Protein AF-A0A6C0LWM8-F1 (afdb_monomer_lite)

Radius of gyration: 19.56 Å; chains: 1; bounding box: 65×34×49 Å

Foldseek 3Di:
DDDDPPDDPDPPPDDDDPVLVVLVVLLCVQQPPQWASPQFDCDVQQWGWIQGPVPGIDIDHSVCSNVVHDPPVVVVVVVVVVVVVVVVVD

Sequence (90 aa):
MVWWFFKNKEEDTYEFTNQELEIIQKLKAIYGNQYGYSKVRNIKHFKITLICPEHGDFSSSLKILTLGGGCKHCYRQKNIDRLLQSYHKL

Structure (mmCIF, N/CA/C/O backbone):
data_AF-A0A6C0LWM8-F1
#
_entry.id   AF-A0A6C0LWM8-F1
#
loop_
_atom_site.group_PDB
_atom_site.id
_atom_site.type_symbol
_atom_site.label_atom_id
_atom_site.label_alt_id
_atom_site.label_comp_id
_atom_site.label_asym_id
_atom_site.label_entity_id
_atom_site.label_seq_id
_atom_site.pdbx_PDB_ins_code
_atom_site.Cartn_x
_atom_site.Cartn_y
_atom_site.Cartn_z
_atom_site.occupancy
_atom_site.B_iso_or_equiv
_atom_site.auth_seq_id
_atom_site.auth_comp_id
_atom_site.auth_asym_id
_atom_site.auth_atom_id
_atom_site.pdbx_PDB_model_num
ATOM 1 N N . MET A 1 1 ? -45.948 -23.262 18.898 1.00 39.81 1 MET A N 1
ATOM 2 C CA . MET A 1 1 ? -45.887 -23.853 17.541 1.00 39.81 1 MET A CA 1
ATOM 3 C C . MET A 1 1 ? -46.447 -22.802 16.598 1.00 39.81 1 MET A C 1
ATOM 5 O O . MET A 1 1 ? -47.576 -22.415 16.824 1.00 39.81 1 MET A O 1
ATOM 9 N N . VAL A 1 2 ? -45.757 -22.198 15.636 1.00 32.69 2 VAL A N 1
ATOM 10 C CA . VAL A 1 2 ? -44.516 -22.485 14.898 1.00 32.69 2 VAL A CA 1
ATOM 11 C C . VAL A 1 2 ? -43.978 -21.096 14.492 1.00 32.69 2 VAL A C 1
ATOM 13 O O . VAL A 1 2 ? -44.731 -20.284 13.973 1.00 32.69 2 VAL A O 1
ATOM 16 N N . TRP A 1 3 ? -42.804 -20.681 14.973 1.00 39.84 3 TRP A N 1
ATOM 17 C CA . TRP A 1 3 ? -41.612 -20.492 14.128 1.00 39.84 3 TRP A CA 1
ATOM 18 C C . TRP A 1 3 ? -41.899 -19.886 12.744 1.00 39.84 3 TRP A C 1
ATOM 20 O O . TRP A 1 3 ? -42.054 -20.636 11.798 1.00 39.84 3 TRP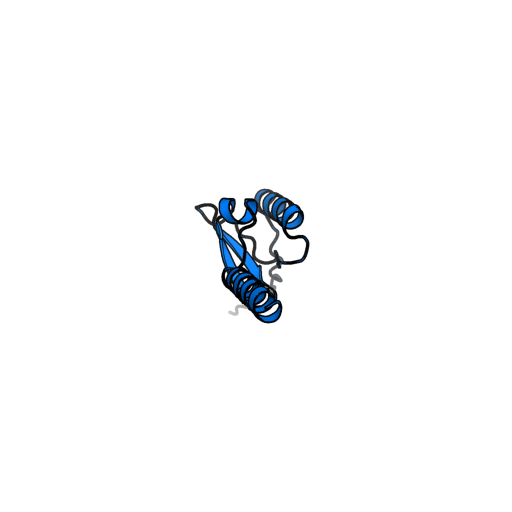 A O 1
ATOM 30 N N . TRP A 1 4 ? -41.887 -18.559 12.598 1.00 38.50 4 TRP A N 1
ATOM 31 C CA . TRP A 1 4 ? -41.597 -17.902 11.311 1.00 38.50 4 TRP A CA 1
ATOM 32 C C . TRP A 1 4 ? -40.911 -16.548 11.572 1.00 38.50 4 TRP A C 1
ATOM 34 O O . TRP A 1 4 ? -41.402 -15.473 11.248 1.00 38.50 4 TRP A O 1
ATOM 44 N N . PHE A 1 5 ? -39.739 -16.618 12.214 1.00 44.34 5 PHE A N 1
ATOM 45 C CA . PHE A 1 5 ? -38.723 -15.568 12.138 1.00 44.34 5 PHE A CA 1
ATOM 46 C C . PHE A 1 5 ? -38.220 -15.514 10.692 1.00 44.34 5 PHE A C 1
ATOM 48 O O . PHE A 1 5 ? -37.243 -16.179 10.342 1.00 44.34 5 PHE A O 1
ATOM 55 N N . PHE A 1 6 ? -38.903 -14.764 9.829 1.00 50.72 6 PHE A N 1
ATOM 56 C CA . PHE A 1 6 ? -38.359 -14.454 8.515 1.00 50.72 6 PHE A CA 1
ATOM 57 C C . PHE A 1 6 ? -37.352 -13.329 8.660 1.00 50.72 6 PHE A C 1
ATOM 59 O O . PHE A 1 6 ? -37.683 -12.151 8.747 1.00 50.72 6 PHE A O 1
ATOM 66 N N . LYS A 1 7 ? -36.096 -13.763 8.771 1.00 51.25 7 LYS A N 1
ATOM 67 C CA . LYS A 1 7 ? -34.902 -12.940 8.662 1.00 51.25 7 LYS A CA 1
ATOM 68 C C . LYS A 1 7 ? -35.022 -12.086 7.402 1.00 51.25 7 LYS A C 1
ATOM 70 O O . LYS A 1 7 ? -34.967 -12.615 6.291 1.00 51.25 7 LYS A O 1
ATOM 75 N N . ASN A 1 8 ? -35.170 -10.779 7.589 1.00 52.06 8 ASN A N 1
ATOM 76 C CA . ASN A 1 8 ? -34.866 -9.817 6.545 1.00 52.06 8 ASN A CA 1
ATOM 77 C C . ASN A 1 8 ? -33.407 -10.058 6.138 1.00 52.06 8 ASN A C 1
ATOM 79 O O . ASN A 1 8 ? -32.511 -10.022 6.980 1.00 52.06 8 ASN A O 1
ATOM 83 N N . LYS A 1 9 ? -33.186 -10.407 4.868 1.00 52.19 9 LYS A N 1
ATOM 84 C CA . LYS A 1 9 ? -31.861 -10.367 4.252 1.00 52.19 9 LYS A CA 1
ATOM 85 C C . LYS A 1 9 ? -31.441 -8.901 4.239 1.00 52.19 9 LYS A C 1
ATOM 87 O O . LYS A 1 9 ? -31.903 -8.145 3.393 1.00 52.19 9 LYS A O 1
ATOM 92 N N . GLU A 1 10 ? -30.633 -8.510 5.212 1.00 51.94 10 GLU A N 1
ATOM 93 C CA . GLU A 1 10 ? -29.835 -7.294 5.127 1.00 51.94 10 GLU A CA 1
ATOM 94 C C . GLU A 1 10 ? -28.893 -7.485 3.934 1.00 51.94 10 GLU A C 1
ATOM 96 O O . GLU A 1 10 ? -28.092 -8.418 3.903 1.00 51.94 10 GLU A O 1
ATOM 101 N N . GLU A 1 11 ? -29.076 -6.688 2.885 1.00 49.16 11 GLU A N 1
ATOM 102 C CA . GLU A 1 11 ? -28.102 -6.597 1.805 1.00 49.16 11 GLU A CA 1
ATOM 103 C C . GLU A 1 11 ? -26.811 -6.048 2.416 1.00 49.16 11 GLU A C 1
ATOM 105 O O . GLU A 1 11 ? -26.815 -4.967 3.000 1.00 49.16 11 GLU A O 1
ATOM 110 N N . ASP A 1 12 ? -25.735 -6.833 2.333 1.00 46.97 12 ASP A N 1
ATOM 111 C CA . ASP A 1 12 ? -24.416 -6.575 2.912 1.00 46.97 12 ASP A CA 1
ATOM 112 C C . ASP A 1 12 ? -23.759 -5.309 2.316 1.00 46.97 12 ASP A C 1
ATOM 114 O O . ASP A 1 12 ? -22.781 -5.375 1.566 1.00 46.97 12 ASP A O 1
ATOM 118 N N . THR A 1 13 ? -24.277 -4.119 2.617 1.00 53.81 13 THR A N 1
ATOM 119 C CA . THR A 1 13 ? -23.621 -2.860 2.270 1.00 53.81 13 THR A CA 1
ATOM 120 C C . THR A 1 13 ? -22.498 -2.624 3.271 1.00 53.81 13 THR A C 1
ATOM 122 O O . THR A 1 13 ? -22.695 -2.080 4.353 1.00 53.81 13 THR A O 1
ATOM 125 N N . TYR A 1 14 ? -21.301 -3.098 2.928 1.00 64.69 14 TYR A N 1
ATOM 126 C CA . TYR A 1 14 ? -20.094 -2.862 3.714 1.00 64.69 14 TYR A CA 1
ATOM 127 C C . TYR A 1 14 ? -19.733 -1.370 3.694 1.00 64.69 14 TYR A C 1
ATOM 129 O O . TYR A 1 14 ? -19.248 -0.854 2.684 1.00 64.69 14 TYR A O 1
ATOM 137 N N . GLU A 1 15 ? -19.953 -0.680 4.810 1.00 72.75 15 GLU A N 1
ATOM 138 C CA . GLU A 1 15 ? -19.486 0.691 5.010 1.00 72.75 15 GLU A CA 1
ATOM 139 C C . GLU A 1 15 ? -18.001 0.689 5.401 1.00 72.75 15 GLU A C 1
ATOM 141 O O . GLU A 1 15 ? -17.591 0.064 6.382 1.00 72.75 15 GLU A O 1
ATOM 146 N N . PHE A 1 16 ? -17.172 1.382 4.616 1.00 78.62 16 PHE A N 1
ATOM 147 C CA . PHE A 1 16 ? -15.757 1.571 4.936 1.00 78.62 16 PHE A CA 1
ATOM 148 C C . PHE A 1 16 ? -15.601 2.484 6.154 1.00 78.62 16 PHE A C 1
ATOM 150 O O . PHE A 1 16 ? -16.256 3.519 6.265 1.00 78.62 16 PHE A O 1
ATOM 157 N N . THR A 1 17 ? -14.661 2.151 7.033 1.00 83.88 17 THR A N 1
ATOM 158 C CA . THR A 1 17 ? -14.297 3.027 8.155 1.00 83.88 17 THR A CA 1
ATOM 159 C C . THR A 1 17 ? -13.544 4.277 7.679 1.00 83.88 17 THR A C 1
ATOM 161 O O . THR A 1 17 ? -12.894 4.267 6.632 1.00 83.88 17 THR A O 1
ATOM 164 N N . ASN A 1 18 ? -13.536 5.348 8.487 1.00 83.44 18 ASN A N 1
ATOM 165 C CA . ASN A 1 18 ? -12.782 6.579 8.185 1.00 83.44 18 ASN A CA 1
ATOM 166 C C . ASN A 1 18 ? -11.297 6.306 7.869 1.00 83.44 18 ASN A C 1
ATOM 168 O O . ASN A 1 18 ? -10.734 6.895 6.950 1.00 83.44 18 ASN A O 1
ATOM 172 N N . GLN A 1 19 ? -10.675 5.357 8.578 1.00 83.12 19 GLN A N 1
ATOM 173 C CA . GLN A 1 19 ? -9.279 4.968 8.347 1.00 83.12 19 GLN A CA 1
ATOM 174 C C . GLN A 1 19 ? -9.077 4.269 6.995 1.00 83.12 19 GLN A C 1
ATOM 176 O O . GLN A 1 19 ? -8.081 4.504 6.311 1.00 83.12 19 GLN A O 1
ATOM 181 N N . GLU A 1 20 ? -10.009 3.404 6.593 1.00 85.81 20 GLU A N 1
ATOM 182 C CA . GLU A 1 20 ? -9.968 2.734 5.290 1.00 85.81 20 GLU A CA 1
ATOM 183 C C . GLU A 1 20 ? -10.187 3.731 4.153 1.00 85.81 20 GLU A C 1
ATOM 185 O O . GLU A 1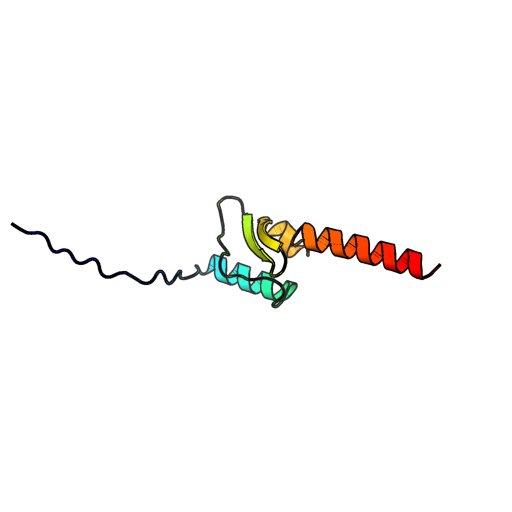 20 ? -9.481 3.668 3.148 1.00 85.81 20 GLU A O 1
ATOM 190 N N . LEU A 1 21 ? -11.086 4.703 4.330 1.00 86.62 21 LEU A N 1
ATOM 191 C CA . LEU A 1 21 ? -11.314 5.778 3.363 1.00 86.62 21 LEU A CA 1
ATOM 192 C C . LEU A 1 21 ? -10.064 6.640 3.148 1.00 86.62 21 LEU A C 1
ATOM 194 O O . LEU A 1 21 ? -9.698 6.896 2.000 1.00 86.62 21 LEU A O 1
ATOM 198 N N . GLU A 1 22 ? -9.360 7.032 4.214 1.00 87.50 22 GLU A N 1
ATOM 199 C CA . GLU A 1 22 ? -8.086 7.758 4.097 1.00 87.50 22 GLU A CA 1
ATOM 200 C C . GLU A 1 22 ? -7.034 6.960 3.314 1.00 87.50 22 GLU A C 1
ATOM 202 O O . GLU A 1 22 ? -6.299 7.505 2.484 1.00 87.50 22 GLU A O 1
ATOM 207 N N . ILE A 1 23 ? -6.960 5.649 3.557 1.00 86.94 23 ILE A N 1
ATOM 208 C CA . ILE A 1 23 ? -6.066 4.744 2.830 1.00 86.94 23 ILE A CA 1
ATOM 209 C C . ILE A 1 23 ? -6.457 4.688 1.352 1.00 86.94 23 ILE A C 1
ATOM 211 O O . ILE A 1 23 ? -5.592 4.824 0.487 1.00 86.94 23 ILE A O 1
ATOM 215 N N . ILE A 1 24 ? -7.747 4.535 1.049 1.00 88.12 24 ILE A N 1
ATOM 216 C CA . ILE A 1 24 ? -8.260 4.516 -0.324 1.00 88.12 24 ILE A CA 1
ATOM 217 C C . ILE A 1 24 ? -7.904 5.819 -1.041 1.00 88.12 24 ILE A C 1
ATOM 219 O O . ILE A 1 24 ? -7.417 5.769 -2.167 1.00 88.12 24 ILE A O 1
ATOM 223 N N . GLN A 1 25 ? -8.085 6.976 -0.401 1.00 89.12 25 GLN A N 1
ATOM 224 C CA . GLN A 1 25 ? -7.736 8.274 -0.986 1.00 89.12 25 GLN A CA 1
ATOM 225 C C . GLN A 1 25 ? -6.237 8.384 -1.289 1.00 89.12 25 GLN A C 1
ATOM 227 O O . GLN A 1 25 ? -5.866 8.769 -2.399 1.00 89.12 25 GLN A O 1
ATOM 232 N N . LYS A 1 26 ? -5.366 7.975 -0.355 1.00 88.75 26 LYS A N 1
ATOM 233 C CA . LYS A 1 26 ? -3.908 7.950 -0.575 1.00 88.75 26 LYS A CA 1
ATOM 234 C C . LYS A 1 26 ? -3.524 7.044 -1.740 1.00 88.75 26 LYS A C 1
ATOM 236 O O . LYS A 1 26 ? -2.710 7.419 -2.577 1.00 88.75 26 LYS A O 1
ATOM 241 N N . LEU A 1 27 ? -4.122 5.859 -1.823 1.00 88.88 27 LEU A N 1
ATOM 242 C CA . LEU A 1 27 ? -3.840 4.920 -2.905 1.00 88.88 27 LEU A CA 1
ATOM 243 C C . LEU A 1 27 ? -4.405 5.393 -4.249 1.00 88.88 27 LEU A C 1
ATOM 245 O O . LEU A 1 27 ? -3.763 5.165 -5.272 1.00 88.88 27 LEU A O 1
ATOM 249 N N . LYS A 1 28 ? -5.556 6.074 -4.265 1.00 90.12 28 LYS A N 1
ATOM 250 C CA . LYS A 1 28 ? -6.098 6.726 -5.467 1.00 90.12 28 LYS A CA 1
ATOM 251 C C . LYS A 1 28 ? -5.208 7.866 -5.951 1.00 90.12 28 LYS A C 1
ATOM 253 O O . LYS A 1 28 ? -5.066 8.032 -7.154 1.00 90.12 28 LYS A O 1
ATOM 258 N N . ALA A 1 29 ? -4.563 8.611 -5.057 1.00 90.56 29 ALA A N 1
ATOM 259 C CA . ALA A 1 29 ? -3.610 9.646 -5.460 1.00 90.56 29 ALA A CA 1
ATOM 260 C C . ALA A 1 29 ? -2.375 9.067 -6.185 1.00 90.56 29 ALA A C 1
ATOM 262 O O . ALA A 1 29 ? -1.812 9.727 -7.052 1.00 90.56 29 ALA A O 1
ATOM 263 N N . ILE A 1 30 ? -1.971 7.833 -5.858 1.00 89.19 30 ILE A N 1
ATOM 264 C CA . ILE A 1 30 ? -0.792 7.169 -6.444 1.00 89.19 30 ILE A CA 1
ATOM 265 C C . ILE A 1 30 ? -1.151 6.391 -7.717 1.00 89.19 30 ILE A C 1
ATOM 267 O O . ILE A 1 30 ? -0.446 6.474 -8.720 1.00 89.19 30 ILE A O 1
ATOM 271 N N . TYR A 1 31 ? -2.232 5.610 -7.675 1.00 87.69 31 TYR A N 1
ATOM 272 C CA . TYR A 1 31 ? -2.593 4.656 -8.730 1.00 87.69 31 TYR A CA 1
ATOM 273 C C . TYR A 1 31 ? -3.824 5.066 -9.543 1.00 87.69 31 TYR A C 1
ATOM 275 O O . TYR A 1 31 ? -4.119 4.442 -10.563 1.00 87.69 31 TYR A O 1
ATOM 283 N N . GLY A 1 32 ? -4.570 6.084 -9.114 1.00 86.94 32 GLY A N 1
ATOM 284 C CA . GLY A 1 32 ? -5.830 6.479 -9.738 1.00 86.94 32 GLY A CA 1
ATOM 285 C C . GLY A 1 32 ? -6.838 5.332 -9.747 1.00 86.94 32 GLY A C 1
ATOM 286 O O . GLY A 1 32 ? -7.177 4.774 -8.706 1.00 86.94 32 GLY A O 1
ATOM 287 N N . ASN A 1 33 ? -7.284 4.962 -10.947 1.00 85.94 33 ASN A N 1
ATOM 288 C CA . ASN A 1 33 ? -8.253 3.888 -11.176 1.00 85.94 33 ASN A CA 1
ATOM 289 C C . ASN A 1 33 ? -7.596 2.564 -11.614 1.00 85.94 33 ASN A C 1
ATOM 291 O O . ASN A 1 33 ? -8.279 1.688 -12.134 1.00 85.94 33 ASN A O 1
ATOM 295 N N . GLN A 1 34 ? -6.278 2.400 -11.432 1.00 85.81 34 GLN A N 1
ATOM 296 C CA . GLN A 1 34 ? -5.570 1.170 -11.826 1.00 85.81 34 GLN A CA 1
ATOM 297 C C . GLN A 1 34 ? -5.940 -0.051 -10.969 1.00 85.81 34 GLN A C 1
ATOM 299 O O . GLN A 1 34 ? -5.736 -1.182 -11.404 1.00 85.81 34 GLN A O 1
ATOM 304 N N . TYR A 1 35 ? -6.457 0.159 -9.756 1.00 87.56 35 TYR A N 1
ATOM 305 C CA . TYR A 1 35 ? -6.830 -0.908 -8.829 1.00 87.56 35 TYR A CA 1
ATOM 306 C C . TYR A 1 35 ? -8.258 -0.720 -8.312 1.00 87.56 35 TYR A C 1
ATOM 308 O O . TYR A 1 35 ? -8.739 0.399 -8.147 1.00 87.56 35 TYR A O 1
ATOM 316 N N . GLY A 1 36 ? -8.924 -1.833 -8.012 1.00 87.56 36 GLY A N 1
ATOM 317 C CA . GLY A 1 36 ? -10.193 -1.861 -7.301 1.00 87.56 36 GLY A CA 1
ATOM 318 C C . GLY A 1 36 ? -9.986 -1.775 -5.788 1.00 87.56 36 GLY A C 1
ATOM 319 O O . GLY A 1 36 ? -9.165 -2.494 -5.211 1.00 87.56 36 GLY A O 1
ATOM 320 N N . TYR A 1 37 ? -10.772 -0.911 -5.146 1.00 84.94 37 TYR A N 1
ATOM 321 C CA . TYR A 1 37 ? -10.703 -0.618 -3.708 1.00 84.94 37 TYR A CA 1
ATOM 322 C C . TYR A 1 37 ? -11.805 -1.306 -2.887 1.00 84.94 37 TYR A C 1
ATOM 324 O O . TYR A 1 37 ? -11.886 -1.119 -1.678 1.00 84.94 37 TYR A O 1
ATOM 332 N N . SER A 1 38 ? -12.631 -2.143 -3.520 1.00 81.19 38 SER A N 1
ATOM 333 C CA . SER A 1 38 ? -13.837 -2.736 -2.921 1.00 81.19 38 SER A CA 1
ATOM 334 C C . SER A 1 38 ? -13.576 -3.682 -1.742 1.00 81.19 38 SER A C 1
ATOM 336 O O . SER A 1 38 ? -14.508 -4.059 -1.045 1.00 81.19 38 SER A O 1
ATOM 338 N N . LYS A 1 39 ? -12.321 -4.094 -1.523 1.00 78.12 39 LYS A N 1
ATOM 339 C CA . LYS A 1 39 ? -11.909 -5.004 -0.440 1.00 78.12 39 LYS A CA 1
ATOM 340 C C . LYS A 1 39 ? -10.805 -4.416 0.448 1.00 78.12 39 LYS A C 1
ATOM 342 O O . LYS A 1 39 ? -10.100 -5.170 1.122 1.00 78.12 39 LYS A O 1
ATOM 347 N N . VAL A 1 40 ? -10.635 -3.091 0.451 1.00 78.75 40 VAL A N 1
ATOM 348 C CA . VAL A 1 40 ? -9.643 -2.430 1.308 1.00 78.75 40 VAL A CA 1
ATOM 349 C C . VAL A 1 40 ? -10.044 -2.614 2.764 1.00 78.75 40 VAL A C 1
ATOM 351 O O . VAL A 1 40 ? -10.958 -1.961 3.253 1.00 78.75 40 VAL A O 1
ATOM 354 N N . ARG A 1 41 ? -9.346 -3.530 3.438 1.00 72.38 41 ARG A N 1
ATOM 355 C CA . ARG A 1 41 ? -9.444 -3.756 4.877 1.00 72.38 41 ARG A CA 1
ATOM 356 C C . ARG A 1 41 ? -8.095 -3.520 5.517 1.00 72.38 41 ARG A C 1
ATOM 358 O O . ARG A 1 41 ? -7.096 -4.087 5.070 1.00 72.38 41 ARG A O 1
ATOM 365 N N . ASN A 1 42 ? -8.065 -2.702 6.563 1.00 66.44 42 ASN A N 1
ATOM 366 C CA . ASN A 1 42 ? -6.867 -2.559 7.379 1.00 66.44 42 ASN A CA 1
ATOM 367 C C . ASN A 1 42 ? -6.777 -3.755 8.334 1.00 66.44 42 ASN A C 1
ATOM 369 O O . ASN A 1 42 ? -7.349 -3.756 9.423 1.00 66.44 42 ASN A O 1
ATOM 373 N N . ILE A 1 43 ? -6.099 -4.818 7.903 1.00 64.12 43 ILE A N 1
ATOM 374 C CA . ILE A 1 43 ? -5.877 -5.991 8.751 1.00 64.12 43 ILE A CA 1
ATOM 375 C C . ILE A 1 43 ? -4.773 -5.642 9.756 1.00 64.12 43 ILE A C 1
ATOM 377 O O . ILE A 1 43 ? -3.801 -4.963 9.39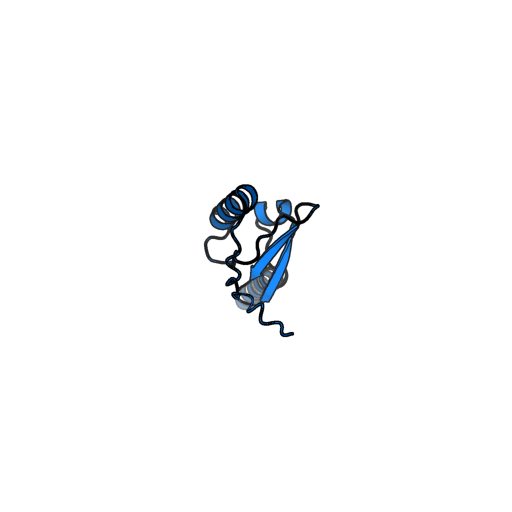9 1.00 64.12 43 ILE A O 1
ATOM 381 N N . LYS A 1 44 ? -4.894 -6.136 11.004 1.00 56.94 44 LYS A N 1
ATOM 382 C CA . LYS A 1 44 ? -3.816 -6.098 12.012 1.00 56.94 44 LYS A CA 1
ATOM 383 C C . LYS A 1 44 ? -2.483 -6.379 11.297 1.00 56.94 44 LYS A C 1
ATOM 385 O O . LYS A 1 44 ? -2.372 -7.395 10.617 1.00 56.94 44 LYS A O 1
ATOM 390 N N . HIS A 1 45 ? -1.528 -5.447 11.408 1.00 64.19 45 HIS A N 1
ATOM 391 C CA . HIS A 1 45 ? -0.234 -5.384 10.692 1.00 64.19 45 HIS A CA 1
ATOM 392 C C . HIS A 1 45 ? -0.156 -4.585 9.367 1.00 64.19 45 HIS A C 1
ATOM 394 O O . HIS A 1 45 ? 0.818 -4.757 8.635 1.00 64.19 45 HIS A O 1
ATOM 400 N N . PHE A 1 46 ? -1.088 -3.669 9.064 1.00 75.88 46 PHE A N 1
ATOM 401 C CA . PHE A 1 46 ? -1.004 -2.758 7.898 1.00 75.88 46 PHE A CA 1
ATOM 402 C C . PHE A 1 46 ? -0.949 -3.476 6.536 1.00 75.88 46 PHE A C 1
ATOM 404 O O . PHE A 1 46 ? -0.382 -2.9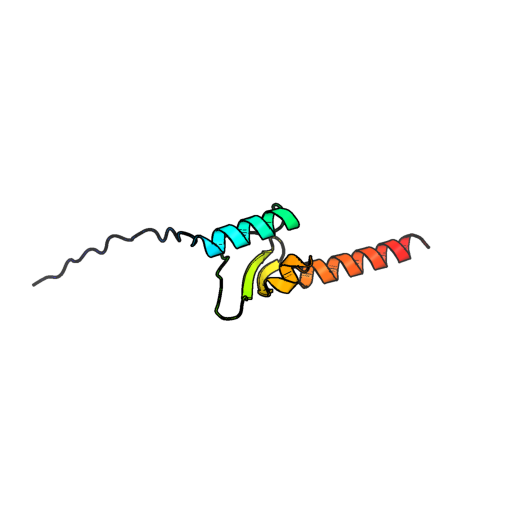56 5.567 1.00 75.88 46 PHE A O 1
ATOM 411 N N . LYS A 1 47 ? -1.515 -4.685 6.458 1.00 83.56 47 LYS A N 1
ATOM 412 C CA . LYS A 1 47 ? -1.719 -5.397 5.194 1.00 83.56 47 LYS A CA 1
ATOM 413 C C . LYS A 1 47 ? -3.067 -4.988 4.621 1.00 83.56 47 LYS A C 1
ATOM 415 O O . LYS A 1 47 ? -4.082 -5.110 5.300 1.00 83.56 47 LYS A O 1
ATOM 420 N N . ILE A 1 48 ? -3.049 -4.524 3.379 1.00 87.12 48 ILE A N 1
ATOM 421 C CA . ILE A 1 48 ? -4.229 -4.091 2.637 1.00 87.12 48 ILE A CA 1
ATOM 422 C C . ILE A 1 48 ? -4.413 -5.024 1.454 1.00 87.12 48 ILE A C 1
ATOM 424 O O . ILE A 1 48 ? -3.452 -5.339 0.749 1.00 87.12 48 ILE A O 1
ATOM 428 N N . THR A 1 49 ? -5.655 -5.436 1.232 1.00 88.56 49 THR A N 1
ATOM 429 C CA . THR A 1 49 ? -6.051 -6.177 0.038 1.00 88.56 49 THR A CA 1
ATOM 430 C C . THR A 1 49 ? -6.584 -5.204 -1.008 1.00 88.56 49 THR A C 1
ATOM 432 O O . THR A 1 49 ? -7.516 -4.447 -0.741 1.00 88.56 49 THR A O 1
ATOM 435 N N . LEU A 1 50 ? -5.987 -5.226 -2.196 1.00 88.44 50 LEU A N 1
ATOM 436 C CA . LEU A 1 50 ? -6.433 -4.490 -3.377 1.00 88.44 50 LEU A CA 1
ATOM 437 C C . LEU A 1 50 ? -6.792 -5.466 -4.490 1.00 88.44 50 LEU A C 1
ATOM 439 O O . LEU A 1 50 ? -6.360 -6.616 -4.484 1.00 88.44 50 LEU A O 1
ATOM 443 N N . ILE A 1 51 ? -7.574 -4.995 -5.456 1.00 90.44 51 ILE A N 1
ATOM 444 C CA . ILE A 1 51 ? -7.981 -5.792 -6.610 1.00 90.44 51 ILE A CA 1
ATOM 445 C C . ILE A 1 51 ? -7.225 -5.279 -7.833 1.00 90.44 51 ILE A C 1
ATOM 447 O O . ILE A 1 51 ? -7.404 -4.142 -8.258 1.00 90.44 51 ILE A O 1
ATOM 451 N N . CYS A 1 52 ? -6.361 -6.109 -8.399 1.00 91.5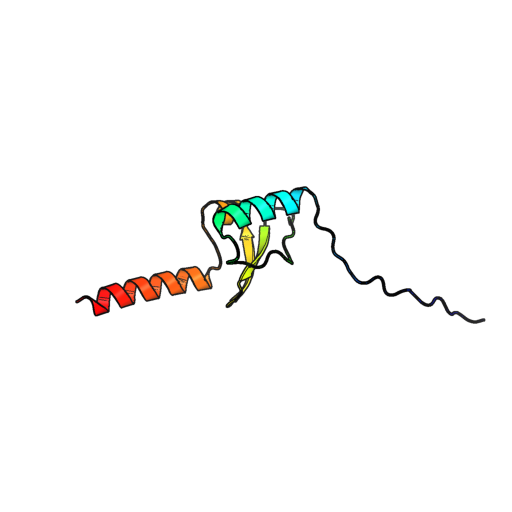0 52 CYS A N 1
ATOM 452 C CA . CYS A 1 52 ? -5.794 -5.892 -9.720 1.00 91.50 52 CYS A CA 1
ATOM 453 C C . CYS A 1 52 ? -6.833 -6.296 -10.776 1.00 91.50 52 CYS A C 1
ATOM 455 O O . CYS A 1 52 ? -7.331 -7.419 -10.707 1.00 91.50 52 CYS A O 1
ATOM 457 N N . PRO A 1 53 ? -7.154 -5.433 -11.755 1.00 89.38 53 PRO A N 1
ATOM 458 C CA . PRO A 1 53 ? -8.127 -5.767 -12.797 1.00 89.38 53 PRO A CA 1
ATOM 459 C C . PRO A 1 53 ? -7.689 -6.964 -13.653 1.00 89.38 53 PRO A C 1
ATOM 461 O O . PRO A 1 53 ? -8.532 -7.703 -14.142 1.00 89.38 53 PRO A O 1
ATOM 464 N N . GLU A 1 54 ? -6.380 -7.183 -13.794 1.00 90.00 54 GLU A N 1
ATOM 465 C CA . GLU A 1 54 ? -5.816 -8.275 -14.598 1.00 90.00 54 GLU A CA 1
ATOM 466 C C . GLU A 1 54 ? -5.563 -9.554 -13.789 1.00 90.00 54 GLU A C 1
ATOM 468 O O . GLU A 1 54 ? -5.713 -10.657 -14.302 1.00 90.00 54 GLU A O 1
ATOM 473 N N . HIS A 1 55 ? -5.151 -9.416 -12.525 1.00 90.50 55 HIS A N 1
ATOM 474 C CA . HIS A 1 55 ? -4.613 -10.528 -11.727 1.00 90.50 55 HIS A CA 1
ATOM 475 C C . HIS A 1 55 ? -5.441 -10.859 -10.479 1.00 90.50 55 HIS A C 1
ATOM 477 O O . HIS A 1 55 ? -5.050 -11.730 -9.706 1.00 90.50 55 HIS A O 1
ATOM 483 N N . GLY A 1 56 ? -6.560 -10.166 -10.264 1.00 90.12 56 GLY A N 1
ATOM 484 C CA . GLY A 1 56 ? -7.439 -10.387 -9.121 1.00 90.12 56 GLY A CA 1
ATOM 485 C C . GLY A 1 56 ? -6.921 -9.776 -7.820 1.00 90.12 56 GLY A C 1
ATOM 486 O O . GLY A 1 56 ? -6.176 -8.794 -7.807 1.00 90.12 56 GLY A O 1
ATOM 487 N N . ASP A 1 57 ? -7.369 -10.321 -6.696 1.00 90.25 57 ASP A N 1
ATOM 488 C CA . ASP A 1 57 ? -7.049 -9.819 -5.369 1.00 90.25 57 ASP A CA 1
ATOM 489 C C . ASP A 1 57 ? -5.606 -10.120 -4.949 1.00 90.25 57 ASP A C 1
ATOM 491 O O . ASP A 1 57 ? -5.083 -11.225 -5.073 1.00 90.25 57 ASP A O 1
ATOM 495 N N . PHE A 1 58 ? -4.940 -9.106 -4.404 1.00 89.62 58 PHE A N 1
ATOM 496 C CA . PHE A 1 58 ? -3.604 -9.237 -3.848 1.00 89.62 58 PHE A CA 1
ATOM 497 C C . PHE A 1 58 ? -3.501 -8.457 -2.545 1.00 89.62 58 PHE A C 1
ATOM 499 O O . PHE A 1 58 ? -4.060 -7.372 -2.394 1.00 89.62 58 PHE A O 1
ATOM 506 N N . SER A 1 59 ? -2.757 -9.014 -1.593 1.00 88.19 59 SER A N 1
ATOM 507 C CA . SER A 1 59 ? -2.448 -8.339 -0.337 1.00 88.19 59 SER A CA 1
ATOM 508 C C . SER A 1 59 ? -1.040 -7.759 -0.387 1.00 88.19 59 SER A C 1
ATOM 510 O O . SER A 1 59 ? -0.097 -8.379 -0.887 1.00 88.19 59 SER A O 1
ATOM 512 N N . SER A 1 60 ? -0.883 -6.535 0.100 1.00 86.94 60 SER A N 1
ATOM 513 C CA . SER A 1 60 ? 0.413 -5.872 0.221 1.00 86.94 60 SER A CA 1
ATOM 514 C C . SER A 1 60 ? 0.422 -4.912 1.398 1.00 86.94 60 SER A C 1
ATOM 516 O O . SER A 1 60 ? -0.613 -4.431 1.856 1.00 86.94 60 SER A O 1
ATOM 518 N N . SER A 1 61 ? 1.613 -4.660 1.927 1.00 88.88 61 SER A N 1
ATOM 519 C CA . SER A 1 61 ? 1.790 -3.732 3.038 1.00 88.88 61 SER A CA 1
ATOM 520 C C . SER A 1 61 ? 1.542 -2.299 2.571 1.00 88.88 61 SER A C 1
ATOM 522 O O . SER A 1 61 ? 2.038 -1.913 1.510 1.00 88.88 61 SER A O 1
ATOM 524 N N . LEU A 1 62 ? 0.876 -1.480 3.390 1.00 86.69 62 LEU A N 1
ATOM 525 C CA . LEU A 1 62 ? 0.614 -0.072 3.063 1.00 86.69 62 LEU A CA 1
ATOM 526 C C . LEU A 1 62 ? 1.896 0.688 2.699 1.00 86.69 62 LEU A C 1
ATOM 528 O O . LEU A 1 62 ? 1.905 1.417 1.719 1.00 86.69 62 LEU A O 1
ATOM 532 N N . LYS A 1 63 ? 2.995 0.446 3.430 1.00 88.25 63 LYS A N 1
ATOM 533 C CA . LYS A 1 63 ? 4.311 1.052 3.154 1.00 88.25 63 LYS A CA 1
ATOM 534 C C . LYS A 1 63 ? 4.800 0.781 1.727 1.00 88.25 63 LYS A C 1
ATOM 536 O O . LYS A 1 63 ? 5.302 1.684 1.070 1.00 88.25 63 LYS A O 1
ATOM 541 N N . ILE A 1 64 ? 4.648 -0.457 1.253 1.00 87.44 64 ILE A N 1
ATOM 542 C CA . ILE A 1 64 ? 5.068 -0.859 -0.097 1.00 87.44 64 ILE A CA 1
ATOM 543 C C . ILE A 1 64 ? 4.159 -0.191 -1.129 1.00 87.44 64 ILE A C 1
ATOM 545 O O . ILE A 1 64 ? 4.656 0.387 -2.092 1.00 87.44 64 ILE A O 1
ATOM 549 N N . LEU A 1 65 ? 2.846 -0.199 -0.883 1.00 87.69 65 LEU A N 1
ATOM 550 C CA . LEU A 1 65 ? 1.865 0.457 -1.745 1.00 87.69 65 LEU A CA 1
ATOM 551 C C . LEU A 1 65 ? 2.113 1.966 -1.874 1.00 87.69 65 LEU A C 1
ATOM 553 O O . LEU A 1 65 ? 2.022 2.499 -2.975 1.00 87.69 65 LEU A O 1
ATOM 557 N N . THR A 1 66 ? 2.477 2.654 -0.790 1.00 86.19 66 THR A N 1
ATOM 558 C CA . THR A 1 66 ? 2.777 4.096 -0.816 1.00 86.19 66 THR A CA 1
ATOM 559 C C . THR A 1 66 ? 4.090 4.441 -1.515 1.00 86.19 66 THR A C 1
ATOM 561 O O . THR A 1 66 ? 4.238 5.551 -2.009 1.00 86.19 66 THR A O 1
ATOM 564 N N . LEU A 1 67 ? 5.035 3.499 -1.585 1.00 87.12 67 LEU A N 1
ATOM 565 C CA . LEU A 1 67 ? 6.313 3.664 -2.289 1.00 87.12 67 LEU A CA 1
ATOM 566 C C . LEU A 1 67 ? 6.215 3.360 -3.797 1.00 87.12 67 LEU A C 1
ATOM 568 O O . LEU A 1 67 ? 7.234 3.319 -4.479 1.00 87.12 67 LEU A O 1
ATOM 572 N N . GLY A 1 68 ? 5.009 3.118 -4.323 1.00 83.88 68 GLY A N 1
ATOM 573 C CA . GLY A 1 68 ? 4.798 2.753 -5.728 1.00 83.88 68 GLY A CA 1
ATOM 574 C C . GLY A 1 68 ? 4.856 1.245 -6.011 1.00 83.88 68 GLY A C 1
ATOM 575 O O . GLY A 1 68 ? 4.843 0.835 -7.172 1.00 83.88 68 GLY A O 1
ATOM 576 N N . GLY A 1 69 ? 4.926 0.399 -4.978 1.00 85.56 69 GLY A N 1
ATOM 577 C CA . GLY A 1 69 ? 4.831 -1.052 -5.128 1.00 85.56 69 GLY A CA 1
ATOM 578 C C . GLY A 1 69 ? 3.385 -1.511 -5.332 1.00 85.56 69 GLY A C 1
ATOM 579 O O . GLY A 1 69 ? 2.484 -1.030 -4.667 1.00 85.56 69 GLY A O 1
ATOM 580 N N . GLY A 1 70 ? 3.140 -2.473 -6.219 1.00 87.12 70 GLY A N 1
ATOM 581 C CA . GLY A 1 70 ? 1.781 -2.913 -6.562 1.00 87.12 70 GLY A CA 1
ATOM 582 C C . GLY A 1 70 ? 1.669 -4.419 -6.760 1.00 87.12 70 GLY A C 1
ATOM 583 O O . GLY A 1 70 ? 2.401 -5.200 -6.149 1.00 87.12 70 GLY A O 1
ATOM 584 N N . CYS A 1 71 ? 0.764 -4.840 -7.644 1.00 90.56 71 CYS A N 1
ATOM 585 C CA . CYS A 1 71 ? 0.631 -6.246 -8.006 1.00 90.56 71 CYS A CA 1
ATOM 586 C C . CYS A 1 71 ? 1.971 -6.812 -8.516 1.00 90.56 71 CYS A C 1
ATOM 588 O O . CYS A 1 71 ? 2.545 -6.331 -9.498 1.00 90.56 71 CYS A O 1
ATOM 590 N N . LYS A 1 72 ? 2.450 -7.881 -7.865 1.00 89.12 72 LYS A N 1
ATOM 591 C CA . LYS A 1 72 ? 3.703 -8.573 -8.219 1.00 89.12 72 LYS A CA 1
ATOM 592 C C . LYS A 1 72 ? 3.721 -9.081 -9.665 1.00 89.12 72 LYS A C 1
ATOM 594 O O . LYS A 1 72 ? 4.788 -9.144 -10.268 1.00 89.12 72 LYS A O 1
ATOM 599 N N . HIS A 1 73 ? 2.558 -9.443 -10.210 1.00 89.38 73 HIS A N 1
ATOM 600 C CA . HIS A 1 73 ? 2.438 -9.935 -11.581 1.00 89.38 73 HIS A CA 1
ATOM 601 C C . HIS A 1 73 ? 2.589 -8.792 -12.590 1.00 89.38 73 HIS A C 1
ATOM 603 O O . HIS A 1 73 ? 3.471 -8.869 -13.443 1.00 89.38 73 HIS A O 1
ATOM 609 N N . CYS A 1 74 ? 1.862 -7.681 -12.408 1.00 89.50 74 CYS A N 1
ATOM 610 C CA . CYS A 1 74 ? 2.029 -6.478 -13.234 1.00 89.50 74 CYS A CA 1
ATOM 611 C C . CYS A 1 74 ? 3.472 -5.950 -13.196 1.00 89.50 74 CYS A C 1
ATOM 613 O O . CYS A 1 74 ? 4.007 -5.522 -14.215 1.00 89.50 74 CYS A O 1
ATOM 615 N N . TYR A 1 75 ? 4.124 -5.993 -12.029 1.00 88.00 75 TYR A N 1
ATOM 616 C CA . TYR A 1 75 ? 5.518 -5.565 -11.901 1.00 88.00 75 TYR A CA 1
ATOM 617 C C . TYR A 1 75 ? 6.480 -6.433 -12.727 1.00 88.00 75 TYR A C 1
ATOM 619 O O . TYR A 1 75 ? 7.370 -5.907 -13.395 1.00 88.00 75 TYR A O 1
ATOM 627 N N . ARG A 1 76 ? 6.303 -7.762 -12.716 1.00 89.00 76 ARG A N 1
ATOM 628 C CA . ARG A 1 76 ? 7.108 -8.662 -13.558 1.00 89.00 76 ARG A CA 1
ATOM 629 C C . ARG A 1 76 ? 6.853 -8.429 -15.041 1.00 89.00 76 ARG A C 1
ATOM 631 O O . ARG A 1 76 ? 7.824 -8.357 -15.786 1.00 89.00 76 ARG A O 1
ATOM 638 N N . GLN A 1 77 ? 5.592 -8.264 -15.440 1.00 89.56 77 GLN A N 1
ATOM 639 C CA . GLN A 1 77 ? 5.235 -8.031 -16.839 1.00 89.56 77 GLN A CA 1
ATOM 640 C C . GLN A 1 77 ? 5.930 -6.779 -17.385 1.00 89.56 77 GLN A C 1
ATOM 642 O O . GLN A 1 77 ? 6.658 -6.864 -18.367 1.00 89.56 77 GLN A O 1
ATOM 647 N N . LYS A 1 78 ? 5.856 -5.656 -16.655 1.00 86.62 78 LYS A N 1
ATOM 648 C CA . LYS A 1 78 ? 6.542 -4.408 -17.034 1.00 86.62 78 LYS A CA 1
ATOM 649 C C . LYS A 1 78 ? 8.055 -4.570 -17.211 1.00 86.62 78 LYS A C 1
ATOM 651 O O . LYS A 1 78 ? 8.643 -3.926 -18.077 1.00 86.62 78 LYS A O 1
ATOM 656 N N . ASN A 1 79 ? 8.697 -5.399 -16.385 1.00 87.50 79 ASN A N 1
ATOM 657 C CA . ASN A 1 79 ? 10.128 -5.669 -16.525 1.00 87.50 79 ASN A CA 1
ATOM 658 C C . ASN A 1 79 ? 10.435 -6.485 -17.783 1.00 87.50 79 ASN A C 1
ATOM 660 O O . ASN A 1 79 ? 11.384 -6.153 -18.488 1.00 87.50 79 ASN A O 1
ATOM 664 N N . ILE A 1 80 ? 9.636 -7.513 -18.080 1.00 88.44 80 ILE A N 1
ATOM 665 C CA . ILE A 1 80 ? 9.787 -8.311 -19.304 1.00 88.44 80 ILE A CA 1
ATOM 666 C C . ILE A 1 80 ? 9.590 -7.420 -20.531 1.00 88.44 80 ILE A C 1
ATOM 668 O O . ILE A 1 80 ? 10.447 -7.413 -21.410 1.00 88.44 80 ILE A O 1
ATOM 672 N N . ASP A 1 81 ? 8.535 -6.607 -20.554 1.00 89.00 81 ASP A N 1
ATOM 673 C CA . ASP A 1 81 ? 8.243 -5.707 -21.674 1.00 89.00 81 ASP A CA 1
ATOM 674 C C . ASP A 1 81 ? 9.399 -4.725 -21.918 1.00 89.00 81 ASP A C 1
ATOM 676 O O . ASP A 1 81 ? 9.807 -4.510 -23.059 1.00 89.00 81 ASP A O 1
ATOM 680 N N . ARG A 1 82 ? 9.992 -4.173 -20.848 1.00 88.19 82 ARG A N 1
ATOM 681 C CA . ARG A 1 82 ? 11.175 -3.303 -20.941 1.00 88.19 82 ARG A CA 1
A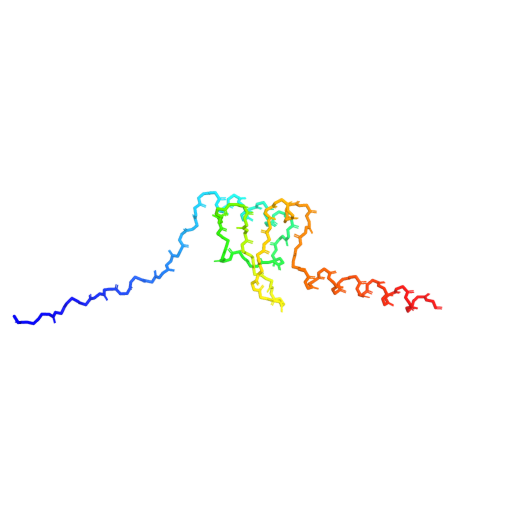TOM 682 C C . ARG A 1 82 ? 12.380 -4.038 -21.537 1.00 88.19 82 ARG A C 1
ATOM 684 O O . ARG A 1 82 ? 13.087 -3.467 -22.366 1.00 88.19 82 ARG A O 1
ATOM 691 N N . LEU A 1 83 ? 12.627 -5.279 -21.117 1.00 89.31 83 LEU A N 1
ATOM 692 C CA . LEU A 1 83 ? 13.723 -6.094 -21.648 1.00 89.31 83 LEU A CA 1
ATOM 693 C C . LEU A 1 83 ? 13.503 -6.412 -23.132 1.00 89.31 83 LEU A C 1
ATOM 695 O O . LEU A 1 83 ? 14.411 -6.211 -23.936 1.00 89.31 83 LEU A O 1
ATOM 699 N N . LEU A 1 84 ? 12.292 -6.815 -23.517 1.00 88.88 84 LEU A N 1
ATOM 700 C CA . LEU A 1 84 ? 11.944 -7.085 -24.913 1.00 88.88 84 LEU A CA 1
ATOM 701 C C . LEU A 1 84 ? 12.084 -5.831 -25.785 1.00 88.88 84 LEU A C 1
ATOM 703 O O . LEU A 1 84 ? 12.671 -5.897 -26.861 1.00 88.88 84 LEU A O 1
ATOM 707 N N . GLN A 1 85 ? 11.640 -4.666 -25.306 1.00 86.56 85 GLN A N 1
ATOM 708 C CA . GLN A 1 85 ? 11.840 -3.392 -26.008 1.00 86.56 85 GLN A CA 1
ATOM 709 C C . GLN A 1 85 ? 13.318 -3.039 -26.199 1.00 86.56 85 GLN A C 1
ATOM 711 O O . GLN A 1 85 ? 13.671 -2.442 -27.214 1.00 86.56 85 GLN A O 1
ATOM 716 N N . SER A 1 86 ? 14.180 -3.378 -25.235 1.00 85.44 86 SER A N 1
ATOM 717 C CA . SER A 1 86 ? 15.623 -3.160 -25.372 1.00 85.44 86 SER A CA 1
ATOM 718 C C . SER A 1 86 ? 16.252 -4.093 -26.407 1.00 85.44 86 SER A C 1
ATOM 720 O O . SER A 1 86 ? 17.107 -3.652 -27.166 1.00 85.44 86 SER A O 1
ATOM 722 N N . TYR A 1 87 ? 15.778 -5.340 -26.491 1.00 86.50 87 TYR A N 1
ATOM 723 C CA . TYR A 1 87 ? 16.232 -6.316 -27.478 1.00 86.50 87 TYR A CA 1
ATOM 724 C C . TYR A 1 87 ? 15.801 -5.941 -28.900 1.00 86.50 87 TYR A C 1
ATOM 726 O O . TYR A 1 87 ? 16.627 -5.935 -29.798 1.00 86.50 87 TYR A O 1
ATOM 734 N N . HIS A 1 88 ? 14.538 -5.552 -29.103 1.00 82.88 88 HIS A N 1
ATOM 735 C CA . HIS A 1 88 ? 14.019 -5.142 -30.418 1.00 82.88 88 HIS A CA 1
ATOM 736 C C . HIS A 1 88 ? 14.569 -3.796 -30.932 1.00 82.88 88 HIS A C 1
ATOM 738 O O . HIS A 1 88 ? 14.249 -3.399 -32.050 1.00 82.88 88 HIS A O 1
ATOM 744 N N . LYS A 1 89 ? 15.341 -3.069 -30.114 1.00 73.81 89 LYS A N 1
ATOM 745 C CA . LYS A 1 89 ? 16.050 -1.838 -30.504 1.00 73.81 89 LYS A CA 1
ATOM 746 C C . LYS A 1 89 ? 17.498 -2.076 -30.951 1.00 73.81 89 LYS A C 1
ATOM 748 O O . LYS A 1 89 ? 18.135 -1.108 -31.369 1.00 73.81 89 LYS A O 1
ATOM 753 N N . LEU A 1 90 ? 18.008 -3.300 -30.815 1.00 56.84 90 LEU A N 1
ATOM 754 C CA . LEU A 1 90 ? 19.296 -3.746 -31.356 1.00 56.84 90 LEU A CA 1
ATOM 755 C C . LEU A 1 90 ? 19.104 -4.264 -32.784 1.00 56.84 90 LEU A C 1
ATOM 757 O O . LEU A 1 90 ? 20.031 -4.043 -33.591 1.00 56.84 90 LEU A O 1
#

InterPro domains:
  IPR007929 Protein of unknown function DUF723 [PF05265] (19-74)

Secondary structure (DSSP, 8-state):
--------------PPPHHHHHHHHHHHHHHTTSSB-TT---BTTTEEEEEETTTEEEEEEHHHHHTT---HHHHHHHHHHHHHHHHTT-

pLDDT: mean 79.05, std 15.39, range [32.69, 91.5]

Organism: NCBI:txid1070528